Protein AF-X0W3B5-F1 (afdb_monomer)

Solvent-accessible surface area (backbone atoms only — not comparable to full-atom values): 9383 Å² total; per-residue (Å²): 141,82,82,82,83,81,83,79,59,101,77,80,64,71,66,71,61,60,54,54,51,54,51,55,51,50,41,49,52,52,35,50,51,52,51,54,66,71,36,60,96,35,67,50,45,80,31,45,78,61,43,67,74,42,58,68,70,51,32,26,48,54,56,16,43,12,40,66,59,9,56,31,34,78,50,51,35,37,50,97,88,35,79,12,58,35,25,60,70,49,70,62,95,54,56,69,19,48,93,72,22,30,30,37,93,39,52,62,56,30,48,53,58,53,46,54,55,47,48,61,36,38,78,67,76,34,73,45,48,77,58,43,44,42,76,80,38,52,98,54,56,85,94,52,56,70,63,62,53,54,50,50,31,53,56,24,38,60,46,30,46,74,48,61,79,106

Sequence (166 aa):
FFGIILFANREGHPVAVLEGLSDINSQKIQQEENIRQMVSGYPIEEMLPYLLEKDPTVAAFLVSIAKKESNWGKRSPKYKSQDCYNYWGYRGPNRVGSGGHSCFATPQEAVNVVAKRIENLVSKDIDTPEKMIIWKCGSSCAAHSKWSVTKWISDVNLYFKKLTAI

Secondary structure (DSSP, 8-state):
------PPPTT---HHHHHHHHHHHHHHHHHHHHHHHHHTTSGGGGGHHHHHTS-HHHHHHHHHHHHHHHTTTTS--EETTEE----S---SSSPB-GGG-B--SSHHHHHHHHHHHHHHHHTTT--STTGGGHHHHTT--TTS-HHHHHHHHHHHHHHHHHHH--

Mean predicted aligned error: 7.32 Å

Organism: NCBI:txid412755

pLDDT: mean 89.58, std 15.6, range [36.84, 98.81]

Foldseek 3Di:
DDDDDDDDDPPPDRPVVVVVVVVVVVLLVVLLVLLCVQCPPAPLNQLSVQLSPDDLLLSLLVSLLLCLQCVRPVRAFDDPNHGQLASNQDADDADAGPPRGHRHPDSNRNSVVSSVVSVVCVVVVCRALLSCLCSVCPPDCPVDDPVVSVVSSVSSRVSSCSSPVD

Nearest PDB structures (foldseek):
  7pod-assembly1_A  TM=6.118E-01  e=5.056E-01  Streptococcus pneumoniae R6
  7pj6-assembly1_AAA  TM=6.116E-01  e=7.923E-01  Streptococcus pneumoniae R6
  5we0-assembly1_A  TM=2.166E-01  e=3.724E+00  Schizosaccharomyces pombe 972h-

Radius of gyration: 19.49 Å; Cα contacts (8 Å, |Δi|>4): 189; chains: 1; bounding box: 56×35×47 Å

Structure (mmCIF, N/CA/C/O backbone):
data_AF-X0W3B5-F1
#
_entry.id   AF-X0W3B5-F1
#
loop_
_atom_site.group_PDB
_atom_site.id
_atom_site.type_symbol
_atom_site.label_atom_id
_atom_site.label_alt_id
_atom_site.label_comp_id
_atom_site.label_asym_id
_atom_site.label_entity_id
_atom_site.label_seq_id
_atom_site.pdbx_PDB_ins_code
_atom_site.Cartn_x
_atom_site.Cartn_y
_atom_site.Cartn_z
_atom_site.occupancy
_atom_site.B_iso_or_equiv
_atom_site.auth_seq_id
_atom_site.auth_comp_id
_atom_site.auth_asym_id
_atom_site.auth_atom_id
_atom_site.pdbx_PDB_model_num
ATOM 1 N N . PHE A 1 1 ? -38.165 -18.416 27.440 1.00 37.97 1 PHE A N 1
ATOM 2 C CA . PHE A 1 1 ? -38.423 -17.092 28.034 1.00 37.97 1 PHE A CA 1
ATOM 3 C C . PHE A 1 1 ? -37.113 -16.321 28.119 1.00 37.97 1 PHE A C 1
ATOM 5 O O . PHE A 1 1 ? -36.446 -16.368 29.137 1.00 37.97 1 PHE A O 1
ATOM 12 N N . PHE A 1 2 ? -36.716 -15.660 27.035 1.00 37.66 2 PHE A N 1
ATOM 13 C CA . PHE A 1 2 ? -35.710 -14.599 27.073 1.00 37.66 2 PHE A CA 1
ATOM 14 C C . PHE A 1 2 ? -36.391 -13.391 26.439 1.00 37.66 2 PHE A C 1
ATOM 16 O O . PHE A 1 2 ? -36.654 -13.385 25.239 1.00 37.66 2 PHE A O 1
ATOM 23 N 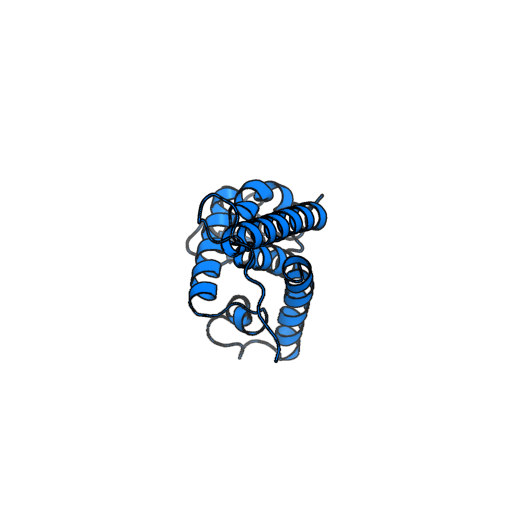N . GLY A 1 3 ? -36.834 -12.463 27.283 1.00 36.84 3 GLY A N 1
ATOM 24 C CA . GLY A 1 3 ? -37.491 -11.238 26.850 1.00 36.84 3 GLY A CA 1
ATOM 25 C C . GLY A 1 3 ? -36.443 -10.238 26.382 1.00 36.84 3 GLY A C 1
ATOM 26 O O . GLY A 1 3 ? -35.522 -9.923 27.129 1.00 36.84 3 GLY A O 1
ATOM 27 N N . ILE A 1 4 ? -36.587 -9.748 25.153 1.00 45.34 4 ILE A N 1
ATOM 28 C CA . ILE A 1 4 ? -35.861 -8.574 24.670 1.00 45.34 4 ILE A CA 1
ATOM 29 C C . ILE A 1 4 ? -36.517 -7.362 25.335 1.00 45.34 4 ILE A C 1
ATOM 31 O O . ILE A 1 4 ? -37.677 -7.057 25.057 1.00 45.34 4 ILE A O 1
ATOM 35 N N . ILE A 1 5 ? -35.802 -6.696 26.241 1.00 44.06 5 ILE A N 1
ATOM 36 C CA . ILE A 1 5 ? -36.250 -5.423 26.810 1.00 44.06 5 ILE A CA 1
ATOM 37 C C . ILE A 1 5 ? -35.842 -4.318 25.832 1.00 44.06 5 ILE A C 1
ATOM 39 O O . ILE A 1 5 ? -34.671 -3.966 25.729 1.00 44.06 5 ILE A O 1
ATOM 43 N N . LEU A 1 6 ? -36.821 -3.793 25.094 1.00 41.03 6 LEU A N 1
ATOM 44 C CA . LEU A 1 6 ? -36.695 -2.577 24.293 1.00 41.03 6 LEU A CA 1
ATOM 45 C C . LEU A 1 6 ? -36.908 -1.367 25.210 1.00 41.03 6 LEU A C 1
ATOM 47 O O . LEU A 1 6 ? -38.027 -1.126 25.661 1.00 41.03 6 LEU A O 1
ATOM 51 N N . PHE A 1 7 ? -35.857 -0.593 25.471 1.00 47.56 7 PHE A N 1
ATOM 52 C CA . PHE A 1 7 ? -36.009 0.747 26.035 1.00 47.56 7 PHE A CA 1
ATOM 53 C C . PHE A 1 7 ? -36.154 1.754 24.891 1.00 47.56 7 PHE A C 1
ATOM 55 O O . PHE A 1 7 ? -35.255 1.912 24.069 1.00 47.56 7 PHE A O 1
ATOM 62 N N . ALA A 1 8 ? -37.301 2.429 24.834 1.00 40.06 8 ALA A N 1
ATOM 63 C CA . ALA A 1 8 ? -37.516 3.579 23.967 1.00 40.06 8 ALA A CA 1
ATOM 64 C C . ALA A 1 8 ? -37.192 4.857 24.750 1.00 40.06 8 ALA A C 1
ATOM 66 O O . ALA A 1 8 ? -37.744 5.080 25.829 1.00 40.06 8 ALA A O 1
ATOM 67 N N . ASN A 1 9 ? -36.314 5.702 24.207 1.00 53.50 9 ASN A N 1
ATOM 68 C CA . ASN A 1 9 ? -36.162 7.069 24.695 1.00 53.50 9 ASN A CA 1
ATOM 69 C C . ASN A 1 9 ? -37.315 7.935 24.153 1.00 53.50 9 ASN A C 1
ATOM 71 O O . ASN A 1 9 ? -37.936 7.592 23.144 1.00 53.50 9 ASN A O 1
ATOM 75 N N . ARG A 1 10 ? -37.605 9.056 24.823 1.00 55.62 10 ARG A N 1
ATOM 76 C CA . ARG A 1 10 ? -38.844 9.855 24.679 1.00 55.62 10 ARG A CA 1
ATOM 77 C C . ARG A 1 10 ? -39.124 10.435 23.274 1.00 55.62 10 ARG A C 1
ATOM 79 O O . ARG A 1 10 ? -40.187 11.011 23.076 1.00 55.62 10 ARG A O 1
ATOM 86 N N . GLU A 1 11 ? -38.230 10.251 22.303 1.00 58.38 11 GLU A N 1
ATOM 87 C CA . GLU A 1 11 ? -38.334 10.816 20.947 1.00 58.38 11 GLU A CA 1
ATOM 88 C C . GLU A 1 11 ? -38.476 9.783 19.814 1.00 58.38 11 GLU A C 1
ATOM 90 O O . GLU A 1 11 ? -38.426 10.143 18.645 1.00 58.38 11 GLU A O 1
ATOM 95 N N . GLY A 1 12 ? -38.693 8.496 20.110 1.00 52.66 12 GLY A N 1
ATOM 96 C CA . GLY A 1 12 ? -39.109 7.529 19.078 1.00 52.66 12 GLY A CA 1
ATOM 97 C C . GLY A 1 12 ? -38.072 7.214 17.985 1.00 52.66 12 GLY A C 1
ATOM 98 O O . GLY A 1 12 ? -38.409 6.552 17.004 1.00 52.66 12 GLY A O 1
ATOM 99 N N . HIS A 1 13 ? -36.814 7.630 18.147 1.00 50.81 13 HIS A N 1
ATOM 100 C CA . HIS A 1 13 ? -35.718 7.241 17.262 1.00 50.81 13 HIS A CA 1
ATOM 101 C C . HIS A 1 13 ? -35.065 5.923 17.723 1.00 50.81 13 HIS A C 1
ATOM 103 O O . HIS A 1 13 ? -34.842 5.735 18.922 1.00 50.81 13 HIS A O 1
ATOM 109 N N . PRO A 1 14 ? -34.745 4.994 16.800 1.00 51.59 14 PRO A N 1
ATOM 110 C CA . PRO A 1 14 ? -34.136 3.714 17.147 1.00 51.59 14 PRO A CA 1
ATOM 111 C C . PRO A 1 14 ? -32.720 3.918 17.709 1.00 51.59 14 PRO A C 1
ATOM 113 O O . PRO A 1 14 ? -31.803 4.308 16.990 1.00 51.59 14 PRO A O 1
ATOM 116 N N . VAL A 1 15 ? -32.542 3.611 18.998 1.00 54.53 15 VAL A N 1
ATOM 117 C CA . VAL A 1 15 ? -31.277 3.732 19.753 1.00 54.53 15 VAL A CA 1
ATOM 118 C C . VAL A 1 15 ? -30.124 2.939 19.105 1.00 54.53 15 VAL A C 1
ATOM 120 O O . VAL A 1 15 ? -28.989 3.404 19.096 1.00 54.53 15 VAL A O 1
ATOM 123 N N . ALA A 1 16 ? -30.423 1.817 18.442 1.00 57.88 16 ALA A N 1
ATOM 124 C CA . ALA A 1 16 ? -29.434 0.945 17.797 1.00 57.88 16 ALA A CA 1
ATOM 125 C C . ALA A 1 16 ? -28.654 1.585 16.625 1.00 57.88 16 ALA A C 1
ATOM 127 O O . ALA A 1 16 ? -27.553 1.145 16.303 1.00 57.88 16 ALA A O 1
ATOM 128 N N . VAL A 1 17 ? -29.201 2.614 15.962 1.00 57.25 17 VAL A N 1
ATOM 129 C CA . VAL A 1 17 ? -28.530 3.265 14.816 1.00 57.25 17 VAL A CA 1
ATOM 130 C C . VAL A 1 17 ? -27.442 4.236 15.282 1.00 57.25 17 VAL A C 1
ATOM 132 O O . VAL A 1 17 ? -26.415 4.375 14.622 1.00 57.25 17 VAL A O 1
ATOM 135 N N . LEU A 1 18 ? -27.647 4.893 16.427 1.00 62.03 18 LEU A N 1
ATOM 136 C CA . LEU A 1 18 ? -26.683 5.843 16.985 1.00 62.03 18 LEU A CA 1
ATOM 137 C C . LEU A 1 18 ? -25.463 5.126 17.582 1.00 62.03 18 LEU A C 1
ATOM 139 O O . LEU A 1 18 ? -24.346 5.592 17.380 1.00 62.03 18 LEU A O 1
ATOM 143 N N . GLU A 1 19 ? -25.669 3.974 18.228 1.00 65.81 19 GLU A N 1
ATOM 144 C CA . GLU A 1 19 ? -24.586 3.132 18.766 1.00 65.81 19 GLU A CA 1
ATOM 145 C C . GLU A 1 19 ? -23.691 2.562 17.645 1.00 65.81 19 GLU A C 1
ATOM 147 O O . GLU A 1 19 ? -22.466 2.657 17.709 1.00 65.81 19 GLU A O 1
ATOM 152 N N . GLY A 1 20 ? -24.278 2.070 16.546 1.00 67.31 20 GLY A N 1
ATOM 153 C CA . GLY A 1 20 ? -23.496 1.546 15.417 1.00 67.31 20 GLY A CA 1
ATOM 154 C C . GLY A 1 20 ? -22.646 2.604 14.698 1.00 67.31 20 GLY A C 1
ATOM 155 O O . GLY A 1 20 ? -21.541 2.313 14.242 1.00 67.31 20 GLY A O 1
ATOM 156 N N . LEU A 1 21 ? -23.121 3.851 14.612 1.00 74.38 21 LEU A N 1
ATOM 157 C CA . LEU A 1 21 ? -22.360 4.946 13.999 1.00 74.38 21 LEU A CA 1
ATOM 158 C C . LEU A 1 21 ? -21.187 5.410 14.874 1.00 74.38 21 LEU A C 1
ATOM 160 O O . LEU A 1 21 ? -20.132 5.750 14.332 1.00 74.38 21 LEU A O 1
ATOM 164 N N . SER A 1 22 ? -21.337 5.409 16.205 1.00 80.81 22 SER A N 1
ATOM 165 C CA . SER A 1 22 ? -20.230 5.743 17.110 1.00 80.81 22 SER A CA 1
ATOM 166 C C . SER A 1 22 ? -19.112 4.706 17.063 1.00 80.81 22 SER A C 1
ATOM 168 O O . SER A 1 22 ? -17.938 5.084 17.079 1.00 80.81 22 SER A O 1
ATOM 170 N N . ASP A 1 23 ? -19.460 3.426 16.931 1.00 82.50 23 ASP A N 1
ATOM 171 C CA . ASP A 1 23 ? -18.484 2.336 16.862 1.00 82.50 23 ASP A CA 1
ATOM 172 C C . ASP A 1 23 ? -17.696 2.377 15.547 1.00 82.50 23 ASP A C 1
ATOM 174 O O . ASP A 1 23 ? -16.464 2.363 15.568 1.00 82.50 23 ASP A O 1
ATOM 178 N N . ILE A 1 24 ? -18.378 2.558 14.408 1.00 83.06 24 ILE A N 1
ATOM 179 C CA . ILE A 1 24 ? -17.732 2.706 13.090 1.00 83.06 24 ILE A CA 1
ATOM 180 C C . ILE A 1 24 ? -16.783 3.910 13.076 1.00 83.06 24 ILE A C 1
ATOM 182 O O . ILE A 1 24 ? -15.655 3.822 12.583 1.00 83.06 24 ILE A O 1
ATOM 186 N N . ASN A 1 25 ? -17.217 5.046 13.628 1.00 87.38 25 ASN A N 1
ATOM 187 C CA . ASN A 1 25 ? -16.385 6.244 13.689 1.00 87.38 25 ASN A CA 1
ATOM 188 C C . ASN A 1 25 ? -15.152 6.032 14.584 1.00 87.38 25 ASN A C 1
ATOM 190 O O . ASN A 1 25 ? -14.052 6.452 14.228 1.00 87.38 25 ASN A O 1
ATOM 194 N N . SER A 1 26 ? -15.312 5.332 15.709 1.00 89.56 26 SER A N 1
ATOM 195 C CA . SER A 1 26 ? -14.209 5.010 16.621 1.00 89.56 26 SER A CA 1
ATOM 196 C C . SER A 1 26 ? -13.193 4.060 15.981 1.00 89.56 26 SER A C 1
ATOM 198 O O . SER A 1 26 ? -11.990 4.314 16.053 1.00 89.56 26 SER A O 1
ATOM 200 N N . GLN A 1 27 ? -13.661 3.020 15.282 1.00 91.38 27 GLN A N 1
ATOM 201 C CA . GLN A 1 27 ? -12.802 2.100 14.528 1.00 91.38 27 GLN A CA 1
ATOM 202 C C . GLN A 1 27 ? -12.017 2.829 13.438 1.00 91.38 27 GLN A C 1
ATOM 204 O O . GLN A 1 27 ? -10.808 2.626 13.302 1.00 91.38 27 GLN A O 1
ATOM 209 N N . LYS A 1 28 ? -12.678 3.725 12.694 1.00 93.06 28 LYS A N 1
ATOM 210 C CA . LYS A 1 28 ? -12.018 4.539 11.671 1.00 93.06 28 LYS A CA 1
ATOM 211 C C . LYS A 1 28 ? -10.934 5.429 12.281 1.00 93.06 28 LYS A C 1
ATOM 213 O O . LYS A 1 28 ? -9.801 5.385 11.817 1.00 93.06 28 LYS A O 1
ATOM 218 N N . ILE A 1 29 ? -11.237 6.177 13.343 1.00 94.38 29 ILE A N 1
ATOM 219 C CA . ILE A 1 29 ? -10.257 7.045 14.022 1.00 94.38 29 ILE A CA 1
ATOM 220 C C . ILE A 1 29 ? -9.045 6.238 14.504 1.00 94.38 29 ILE A C 1
ATOM 222 O O . ILE A 1 29 ? -7.901 6.639 14.284 1.00 94.38 29 ILE A O 1
A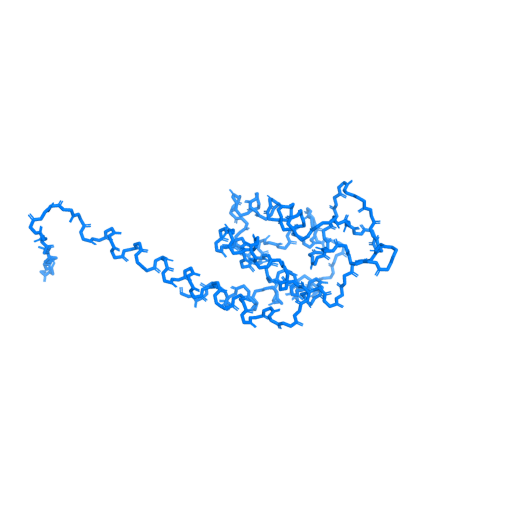TOM 226 N N . GLN A 1 30 ? -9.281 5.076 15.118 1.00 95.75 30 GLN A N 1
ATOM 227 C CA . GLN A 1 30 ? -8.202 4.207 15.581 1.00 95.75 30 GLN A CA 1
ATOM 228 C C . GLN A 1 30 ? -7.363 3.671 14.415 1.00 95.75 30 GLN A C 1
ATOM 230 O O . GLN A 1 30 ? -6.139 3.576 14.526 1.00 95.75 30 GLN A O 1
ATOM 235 N N . GLN A 1 31 ? -7.992 3.349 13.283 1.00 97.00 31 GLN A N 1
ATOM 236 C CA . GLN A 1 31 ? -7.272 2.957 12.080 1.00 97.00 31 GLN A CA 1
ATOM 237 C C . GLN A 1 31 ? -6.388 4.089 11.562 1.00 97.00 31 GLN A C 1
ATOM 239 O O . GLN A 1 31 ? -5.220 3.851 11.254 1.00 97.00 31 GLN A O 1
ATOM 244 N N . GLU A 1 32 ? -6.921 5.307 11.468 1.00 97.50 32 GLU A N 1
ATOM 245 C CA . GLU A 1 32 ? -6.165 6.460 10.989 1.00 97.50 32 GLU A CA 1
ATOM 246 C C . GLU A 1 32 ? -4.930 6.712 11.859 1.00 97.50 32 GLU A C 1
ATOM 248 O O . GLU A 1 32 ? -3.835 6.910 11.330 1.00 97.50 32 GLU A O 1
ATOM 253 N N . GLU A 1 33 ? -5.074 6.626 13.182 1.00 97.12 33 GLU A N 1
ATOM 254 C CA . GLU A 1 33 ? -3.953 6.762 14.112 1.00 97.12 33 GLU A CA 1
ATOM 255 C C . GLU A 1 33 ? -2.928 5.633 13.943 1.00 97.12 33 GLU A C 1
ATOM 257 O O . GLU A 1 33 ? -1.725 5.886 13.842 1.00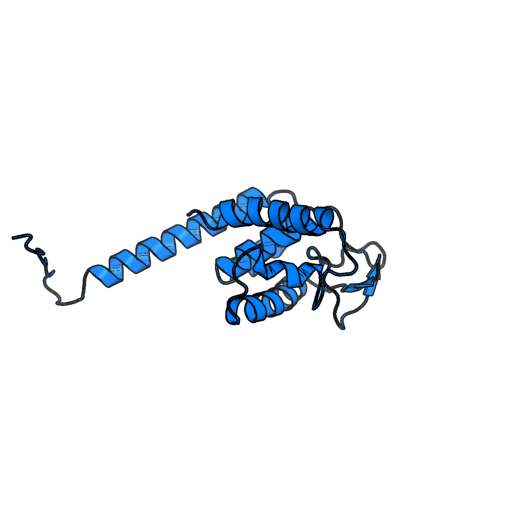 97.12 33 GLU A O 1
ATOM 262 N N . ASN A 1 34 ? -3.388 4.387 13.798 1.00 97.56 34 ASN A N 1
ATOM 263 C CA . ASN A 1 34 ? -2.505 3.254 13.527 1.00 97.56 34 ASN A CA 1
ATOM 264 C C . ASN A 1 34 ? -1.725 3.448 12.218 1.00 97.56 34 ASN A C 1
ATOM 266 O O . ASN A 1 34 ? -0.539 3.122 12.157 1.00 97.56 34 ASN A O 1
ATOM 270 N N . ILE A 1 35 ? -2.363 3.988 11.174 1.00 98.50 35 ILE A N 1
ATOM 271 C CA . ILE A 1 35 ? -1.700 4.314 9.908 1.00 98.50 35 ILE A CA 1
ATOM 272 C C . ILE A 1 35 ? -0.635 5.389 10.137 1.00 98.50 35 ILE A C 1
ATOM 274 O O . ILE A 1 35 ? 0.510 5.174 9.737 1.00 98.50 35 ILE A O 1
ATOM 278 N N . ARG A 1 36 ? -0.977 6.502 10.805 1.00 98.56 36 ARG A N 1
ATOM 279 C CA . ARG A 1 36 ? -0.046 7.606 11.110 1.00 98.56 36 ARG A CA 1
ATOM 280 C C . ARG A 1 36 ? 1.202 7.102 11.827 1.00 98.56 36 ARG A C 1
ATOM 282 O O . ARG A 1 36 ? 2.315 7.347 11.367 1.00 98.56 36 ARG A O 1
ATOM 289 N N . GLN A 1 37 ? 1.021 6.328 12.894 1.00 98.06 37 GLN A N 1
ATOM 290 C CA . GLN A 1 37 ? 2.126 5.752 13.660 1.00 98.06 37 GLN A CA 1
ATOM 291 C C . GLN A 1 37 ? 2.958 4.773 12.826 1.00 98.06 37 GLN A C 1
ATOM 293 O O . GLN A 1 37 ? 4.187 4.784 12.882 1.00 98.06 37 GLN A O 1
ATOM 298 N N . MET A 1 38 ? 2.299 3.925 12.032 1.00 97.62 38 MET A N 1
ATOM 299 C CA . MET A 1 38 ? 2.963 2.883 11.253 1.00 97.62 38 MET A CA 1
ATOM 300 C C . MET A 1 38 ? 3.883 3.448 10.168 1.00 97.62 38 MET A C 1
ATOM 302 O O . MET A 1 38 ? 4.928 2.853 9.892 1.00 97.62 38 MET A O 1
ATOM 306 N N . VAL A 1 39 ? 3.496 4.566 9.551 1.00 98.38 39 VAL A N 1
ATOM 307 C CA . VAL A 1 39 ? 4.239 5.164 8.436 1.00 98.38 39 VAL A CA 1
ATOM 308 C C . VAL A 1 39 ? 5.137 6.334 8.829 1.00 98.38 39 VAL A C 1
ATOM 310 O O . VAL A 1 39 ? 5.857 6.839 7.971 1.00 98.38 39 VAL A O 1
ATOM 313 N N . SER A 1 40 ? 5.135 6.743 10.098 1.00 98.38 40 SER A N 1
ATOM 314 C CA . SER A 1 40 ? 5.939 7.871 10.572 1.00 98.38 40 SER A CA 1
ATOM 315 C C . SER A 1 40 ? 7.436 7.681 10.287 1.00 98.38 40 SER A C 1
ATOM 317 O O . SER A 1 40 ? 8.015 6.617 10.536 1.00 98.38 40 SER A O 1
ATOM 319 N N . GLY A 1 41 ? 8.067 8.714 9.727 1.00 98.06 41 GLY A N 1
ATOM 320 C CA . GLY A 1 41 ? 9.469 8.721 9.316 1.00 98.06 41 GLY A CA 1
ATOM 321 C C . GLY A 1 41 ? 9.749 8.003 7.990 1.00 98.06 41 GLY A C 1
ATOM 322 O O . GLY A 1 41 ? 10.914 7.733 7.674 1.00 98.06 41 GLY A O 1
ATOM 323 N N . TYR A 1 42 ? 8.717 7.661 7.213 1.00 98.50 42 TYR A N 1
ATOM 324 C CA . TYR A 1 42 ? 8.848 7.081 5.873 1.00 98.50 42 TYR A CA 1
ATOM 325 C C . TYR A 1 42 ? 8.309 8.039 4.801 1.00 98.50 42 TYR A C 1
ATOM 327 O O . TYR A 1 42 ? 7.382 8.790 5.078 1.00 98.50 42 TYR A O 1
ATOM 335 N N . PRO A 1 43 ? 8.803 7.975 3.548 1.00 98.44 43 PRO A N 1
ATOM 336 C CA . PRO A 1 43 ? 8.317 8.845 2.470 1.00 98.44 43 PRO A CA 1
ATOM 337 C C . PRO A 1 43 ? 6.798 8.813 2.230 1.00 98.44 43 PRO A C 1
ATOM 339 O O . PRO A 1 43 ? 6.207 9.821 1.859 1.00 98.44 43 PRO A O 1
ATOM 342 N N . ILE A 1 44 ? 6.129 7.681 2.486 1.00 98.62 44 ILE A N 1
ATOM 343 C CA . ILE A 1 44 ? 4.661 7.594 2.378 1.00 98.62 44 ILE A CA 1
ATOM 344 C C . ILE A 1 44 ? 3.907 8.484 3.382 1.00 98.62 44 ILE A C 1
ATOM 346 O O . ILE A 1 44 ? 2.717 8.716 3.196 1.00 98.62 44 ILE A O 1
ATOM 350 N N . GLU A 1 45 ? 4.558 9.000 4.425 1.00 98.69 45 GLU A N 1
ATOM 351 C CA . GLU A 1 45 ? 3.940 9.915 5.392 1.00 98.69 45 GLU A CA 1
ATOM 352 C C . GLU A 1 45 ? 3.375 11.175 4.713 1.00 98.69 45 GLU A C 1
ATOM 354 O O . GLU A 1 45 ? 2.281 11.625 5.051 1.00 98.69 45 GLU A O 1
ATOM 359 N N . GLU A 1 46 ? 4.033 11.673 3.662 1.00 98.12 46 GLU A N 1
ATOM 360 C CA . GLU A 1 46 ? 3.563 12.814 2.858 1.00 98.12 46 GLU A CA 1
ATOM 361 C C . GLU A 1 46 ? 2.229 12.542 2.134 1.00 98.12 46 GLU A C 1
ATOM 363 O O . GLU A 1 46 ? 1.548 13.464 1.681 1.00 98.12 46 GLU A O 1
ATOM 368 N N . MET A 1 47 ? 1.833 11.271 2.018 1.00 98.56 47 MET A N 1
ATOM 369 C CA . MET A 1 47 ? 0.589 10.841 1.378 1.00 98.56 47 MET A CA 1
ATOM 370 C C . MET A 1 47 ? -0.581 10.707 2.356 1.00 98.56 47 MET A C 1
ATOM 372 O O . MET A 1 47 ? -1.702 10.469 1.903 1.00 98.56 47 MET A O 1
ATOM 376 N N . LEU A 1 48 ? -0.353 10.859 3.668 1.00 98.56 48 LEU A N 1
ATOM 377 C CA . LEU A 1 48 ? -1.369 10.652 4.704 1.00 98.56 48 LEU A CA 1
ATOM 378 C C . LEU A 1 48 ? -2.698 11.374 4.431 1.00 98.56 48 LEU A C 1
ATOM 380 O O . LEU A 1 48 ? -3.720 10.697 4.509 1.00 98.56 48 LEU A O 1
ATOM 384 N N . PRO A 1 49 ? -2.740 12.670 4.051 1.00 98.44 49 PRO A N 1
ATOM 385 C CA . PRO A 1 49 ? -4.014 13.348 3.799 1.00 98.44 49 PRO A CA 1
ATOM 386 C C . PRO A 1 49 ? -4.894 12.606 2.787 1.00 98.44 49 PRO A C 1
ATOM 388 O O . PRO A 1 49 ? -6.089 12.463 2.995 1.00 98.44 49 PRO A O 1
ATOM 391 N N . TYR A 1 50 ? -4.288 12.040 1.743 1.00 98.62 50 TYR A N 1
ATOM 392 C CA . TYR A 1 50 ? -5.008 11.348 0.675 1.00 98.62 50 TYR A CA 1
ATOM 393 C C . TYR A 1 50 ? -5.296 9.881 0.998 1.00 98.62 50 TYR A C 1
ATOM 395 O O . TYR A 1 50 ? -6.244 9.312 0.460 1.00 98.62 50 TYR A O 1
ATOM 403 N N . LEU A 1 51 ? -4.466 9.243 1.832 1.00 98.31 51 LEU A N 1
ATOM 404 C CA . LEU A 1 51 ? -4.674 7.863 2.278 1.00 98.31 51 LEU A CA 1
ATOM 405 C C . LEU A 1 51 ? -5.864 7.763 3.236 1.00 98.31 51 LEU A C 1
ATOM 407 O O . LEU A 1 51 ? -6.668 6.846 3.102 1.00 98.31 51 LEU A O 1
ATOM 411 N N . LEU A 1 52 ? -5.975 8.707 4.174 1.00 97.88 52 LEU A N 1
ATOM 412 C CA . LEU A 1 52 ? -6.991 8.691 5.234 1.00 97.88 52 LEU A CA 1
ATOM 413 C C . LEU A 1 52 ? -8.384 9.121 4.739 1.00 97.88 52 LEU A C 1
ATOM 415 O O . LEU A 1 52 ? -9.395 8.820 5.364 1.00 97.88 52 LEU A O 1
ATOM 419 N N . GLU A 1 53 ? -8.458 9.762 3.571 1.00 97.38 53 GLU A N 1
ATOM 420 C CA . GLU A 1 53 ? -9.723 10.019 2.871 1.00 97.38 53 GLU A CA 1
ATOM 421 C C . GLU A 1 53 ? -10.373 8.745 2.308 1.00 97.38 53 GLU A C 1
ATOM 423 O O . GLU A 1 53 ? -11.557 8.763 1.966 1.00 97.38 53 GLU A O 1
ATOM 428 N N . LYS A 1 54 ? -9.611 7.655 2.145 1.00 97.81 54 LYS A N 1
ATOM 429 C CA . LYS A 1 54 ? -10.111 6.435 1.501 1.00 97.81 54 LYS A CA 1
ATOM 430 C C . LYS A 1 54 ? -10.937 5.588 2.461 1.00 97.81 54 LYS A C 1
ATOM 432 O O . LYS A 1 54 ? -10.853 5.717 3.680 1.00 97.81 54 LYS A O 1
ATOM 437 N N . ASP A 1 55 ? -11.727 4.691 1.876 1.00 96.62 55 ASP A N 1
ATOM 438 C CA . ASP A 1 55 ? -12.387 3.622 2.620 1.00 96.62 55 ASP A CA 1
ATOM 439 C C . ASP A 1 55 ? -11.363 2.858 3.492 1.00 96.62 55 ASP A C 1
ATOM 441 O O . ASP A 1 55 ? -10.259 2.580 3.006 1.00 96.62 55 ASP A O 1
ATOM 445 N N . PRO A 1 56 ? -11.702 2.492 4.744 1.00 96.56 56 PRO A N 1
ATOM 446 C CA . PRO A 1 56 ? -10.793 1.798 5.654 1.00 96.56 56 PRO A CA 1
ATOM 447 C C . PRO A 1 56 ? -10.100 0.562 5.069 1.00 96.56 56 PRO A C 1
ATOM 449 O O . PRO A 1 56 ? -8.910 0.334 5.307 1.00 96.56 56 PRO A O 1
ATOM 452 N N . THR A 1 57 ? -10.809 -0.235 4.269 1.00 97.38 57 THR A N 1
ATOM 453 C CA . THR A 1 57 ? -10.253 -1.439 3.636 1.00 97.38 57 THR A CA 1
ATOM 454 C C . THR A 1 57 ? -9.253 -1.061 2.548 1.00 97.38 57 THR A C 1
ATOM 456 O O . THR A 1 57 ? -8.161 -1.632 2.453 1.00 97.38 57 THR A O 1
ATOM 459 N N . VAL A 1 58 ? -9.592 -0.054 1.740 1.00 98.56 58 VAL A N 1
ATOM 460 C CA . VAL A 1 58 ? -8.719 0.473 0.681 1.00 98.56 58 VAL A CA 1
ATOM 461 C C . VAL A 1 58 ? -7.454 1.089 1.283 1.00 98.56 58 VAL A C 1
ATOM 463 O O . VAL A 1 58 ? -6.352 0.782 0.823 1.00 98.56 58 VAL A O 1
ATOM 466 N N . ALA A 1 59 ? -7.585 1.897 2.338 1.00 98.50 59 ALA A N 1
ATOM 467 C CA . ALA A 1 59 ? -6.464 2.484 3.068 1.00 98.50 59 ALA A CA 1
ATOM 468 C C . ALA A 1 59 ? -5.541 1.400 3.649 1.00 98.50 59 ALA A C 1
ATOM 470 O O . ALA A 1 59 ? -4.318 1.460 3.473 1.00 98.50 59 ALA A O 1
ATOM 471 N N . ALA A 1 60 ? -6.113 0.351 4.250 1.00 98.50 60 ALA A N 1
ATOM 472 C CA . ALA A 1 60 ? -5.351 -0.782 4.765 1.00 98.50 60 ALA A CA 1
ATOM 473 C C . ALA A 1 60 ? -4.545 -1.488 3.661 1.00 98.50 60 ALA A C 1
ATOM 475 O O . ALA A 1 60 ? -3.360 -1.787 3.857 1.00 98.50 60 ALA A O 1
ATOM 476 N N . PHE A 1 61 ? -5.130 -1.714 2.479 1.00 98.81 61 PHE A N 1
ATOM 477 C CA . PHE A 1 61 ? -4.398 -2.276 1.341 1.00 98.81 61 PHE A CA 1
ATOM 478 C C . PHE A 1 61 ? -3.314 -1.340 0.813 1.00 98.81 61 PHE A C 1
ATOM 480 O O . PHE A 1 61 ? -2.197 -1.801 0.565 1.00 98.81 61 PHE A O 1
ATOM 487 N N . LEU A 1 62 ? -3.598 -0.042 0.680 1.00 98.81 62 LEU A N 1
ATOM 488 C CA . LEU A 1 62 ? -2.616 0.949 0.240 1.00 98.81 62 LEU A CA 1
ATOM 489 C C . LEU A 1 62 ? -1.374 0.916 1.138 1.00 98.81 62 LEU A C 1
ATOM 491 O O . LEU A 1 62 ? -0.258 0.774 0.636 1.00 98.81 62 LEU A O 1
ATOM 495 N N . VAL A 1 63 ? -1.545 0.961 2.458 1.00 98.81 63 VAL A N 1
ATOM 496 C CA . VAL A 1 63 ? -0.421 0.958 3.408 1.00 98.81 63 VAL A CA 1
ATOM 497 C C . VAL A 1 63 ? 0.313 -0.389 3.415 1.00 98.81 63 VAL A C 1
ATOM 499 O O . VAL A 1 63 ? 1.549 -0.429 3.420 1.00 98.81 63 VAL A O 1
ATOM 502 N N . SER A 1 64 ? -0.423 -1.501 3.364 1.00 98.69 64 SER A N 1
ATOM 503 C CA . SER A 1 64 ? 0.148 -2.854 3.448 1.00 98.69 64 SER A CA 1
ATOM 504 C C . SER A 1 64 ? 0.926 -3.247 2.192 1.00 98.69 64 SER A C 1
ATOM 506 O O . SER A 1 64 ? 2.030 -3.790 2.279 1.00 98.69 64 SER A O 1
ATOM 508 N N . ILE A 1 65 ? 0.398 -2.928 1.009 1.00 98.75 65 ILE A N 1
ATOM 509 C CA . ILE A 1 65 ? 1.087 -3.166 -0.264 1.00 98.75 65 ILE A CA 1
ATOM 510 C C . ILE A 1 65 ? 2.305 -2.244 -0.374 1.00 98.75 65 ILE A C 1
ATOM 512 O O . ILE A 1 65 ? 3.379 -2.706 -0.757 1.00 98.75 65 ILE A O 1
ATOM 516 N N . ALA A 1 66 ? 2.200 -0.974 0.034 1.00 98.69 66 ALA A N 1
ATOM 517 C CA . ALA A 1 66 ? 3.350 -0.071 0.014 1.00 98.69 66 ALA A CA 1
ATOM 518 C C . ALA A 1 66 ? 4.501 -0.560 0.904 1.00 98.69 66 ALA A C 1
ATOM 520 O O . ALA A 1 66 ? 5.676 -0.476 0.529 1.00 98.69 66 ALA A O 1
ATOM 521 N N . LYS A 1 67 ? 4.187 -1.145 2.067 1.00 98.50 67 LYS A N 1
ATOM 522 C CA . LYS A 1 67 ? 5.199 -1.800 2.902 1.00 98.50 67 LYS A CA 1
ATOM 523 C C . LYS A 1 67 ? 5.916 -2.900 2.136 1.00 98.50 67 LYS A C 1
ATOM 525 O O . LYS A 1 67 ? 7.145 -2.985 2.170 1.00 98.50 67 LYS A O 1
ATOM 530 N N . LYS A 1 68 ? 5.145 -3.736 1.445 1.00 98.06 68 LYS A N 1
ATOM 531 C CA . LYS A 1 68 ? 5.666 -4.891 0.730 1.00 98.06 68 LYS A CA 1
ATOM 532 C C . LYS A 1 68 ? 6.544 -4.509 -0.463 1.00 98.06 68 LYS A C 1
ATOM 534 O O . LYS A 1 68 ? 7.597 -5.121 -0.651 1.00 98.06 68 LYS A O 1
ATOM 539 N N . GLU A 1 69 ? 6.110 -3.535 -1.250 1.00 97.50 69 GLU A N 1
ATOM 540 C CA . GLU A 1 69 ? 6.710 -3.214 -2.548 1.00 97.50 69 GLU A CA 1
ATOM 541 C C . GLU A 1 69 ? 7.898 -2.255 -2.434 1.00 97.50 69 GLU A C 1
ATOM 543 O O . GLU A 1 69 ? 8.895 -2.411 -3.135 1.00 97.50 69 GLU A O 1
ATOM 548 N N . SER A 1 70 ? 7.839 -1.297 -1.508 1.00 97.81 70 SER A N 1
ATOM 549 C CA . SER A 1 70 ? 8.839 -0.223 -1.415 1.00 97.81 70 SER A CA 1
ATOM 550 C C . SER A 1 70 ? 9.390 -0.006 -0.011 1.00 97.81 70 SER A C 1
ATOM 552 O O . SER A 1 70 ? 10.248 0.857 0.183 1.00 97.81 70 SER A O 1
ATOM 554 N N . ASN A 1 71 ? 8.924 -0.775 0.981 1.00 98.25 71 ASN A N 1
ATOM 555 C CA . ASN A 1 71 ? 9.146 -0.469 2.392 1.00 98.25 71 ASN A CA 1
ATOM 556 C C . ASN A 1 71 ? 8.705 0.972 2.710 1.00 98.25 71 ASN A C 1
ATOM 558 O O . ASN A 1 71 ? 9.497 1.762 3.226 1.00 98.25 71 ASN A O 1
ATOM 562 N N . TRP A 1 72 ? 7.458 1.294 2.335 1.00 98.56 72 TRP A N 1
ATOM 563 C CA . TRP A 1 72 ? 6.839 2.618 2.496 1.00 98.56 72 TRP A CA 1
ATOM 564 C C . TRP A 1 72 ? 7.617 3.753 1.814 1.00 98.56 72 TRP A C 1
ATOM 566 O O . TRP A 1 72 ? 7.746 4.849 2.347 1.00 98.56 72 TRP A O 1
ATOM 576 N N . GLY A 1 73 ? 8.173 3.479 0.636 1.00 97.75 73 GLY A N 1
ATOM 577 C CA . GLY A 1 73 ? 8.905 4.461 -0.161 1.00 97.75 73 GLY A CA 1
ATOM 578 C C . GLY A 1 73 ? 10.408 4.537 0.102 1.00 97.75 73 GLY A C 1
ATOM 579 O O . GLY A 1 73 ? 11.108 5.210 -0.645 1.00 97.75 73 GLY A O 1
ATOM 580 N N . LYS A 1 74 ? 10.968 3.775 1.060 1.00 97.06 74 LYS A N 1
ATOM 581 C CA . LYS A 1 74 ? 12.440 3.660 1.213 1.00 97.06 74 LYS A CA 1
ATOM 582 C C . LYS A 1 74 ? 13.133 3.160 -0.061 1.00 97.06 74 LYS A C 1
ATOM 584 O O . LYS A 1 74 ? 14.321 3.403 -0.257 1.00 97.06 74 LYS A O 1
ATOM 589 N N . ARG A 1 75 ? 12.406 2.426 -0.905 1.00 94.31 75 ARG A N 1
ATOM 590 C CA . ARG A 1 75 ? 12.831 1.983 -2.235 1.00 94.31 75 ARG A CA 1
ATOM 591 C C . ARG A 1 75 ? 11.766 2.384 -3.248 1.00 94.31 75 ARG A C 1
ATOM 593 O O . ARG A 1 75 ? 10.783 1.668 -3.407 1.00 94.31 75 ARG A O 1
ATOM 600 N N . SER A 1 76 ? 11.960 3.504 -3.928 1.00 92.69 76 SER A N 1
ATOM 601 C CA . SER A 1 76 ? 11.034 3.992 -4.949 1.00 92.69 76 SER A CA 1
ATOM 602 C C . SER A 1 76 ? 11.735 4.173 -6.298 1.00 92.69 76 SER A C 1
ATOM 604 O O . SER A 1 76 ? 12.962 4.344 -6.352 1.00 92.69 76 SER A O 1
ATOM 606 N N . PRO A 1 77 ? 10.989 4.096 -7.416 1.00 90.81 77 PRO A N 1
ATOM 607 C CA . PRO A 1 77 ? 11.521 4.508 -8.699 1.00 90.81 77 PRO A CA 1
ATOM 608 C C . PRO A 1 77 ? 11.879 5.993 -8.652 1.00 90.81 77 PRO A C 1
ATOM 610 O O . PRO A 1 77 ? 11.235 6.782 -7.964 1.00 90.81 77 PRO A O 1
ATOM 613 N N . LYS A 1 78 ? 12.907 6.371 -9.408 1.00 91.62 78 LYS A N 1
ATOM 614 C CA . LYS A 1 78 ? 13.328 7.764 -9.536 1.00 91.62 78 LYS A CA 1
ATOM 615 C C . LYS A 1 78 ? 13.258 8.215 -10.982 1.00 91.62 78 LYS A C 1
ATOM 617 O O . LYS A 1 78 ? 13.462 7.421 -11.904 1.00 91.62 78 LYS A O 1
ATOM 622 N N . TYR A 1 79 ? 13.027 9.505 -11.174 1.00 88.75 79 TYR A N 1
ATOM 623 C CA . TYR A 1 79 ? 13.139 10.169 -12.465 1.00 88.75 79 TYR A CA 1
ATOM 624 C C . TYR A 1 79 ? 13.956 11.443 -12.291 1.00 88.75 79 TYR A C 1
ATOM 626 O O . TYR A 1 79 ? 13.591 12.311 -11.505 1.00 88.75 79 TYR A O 1
ATOM 634 N N . LYS A 1 80 ? 15.096 11.540 -12.988 1.00 89.62 80 LYS A N 1
ATOM 635 C CA . LYS A 1 80 ? 16.064 12.642 -12.810 1.00 89.62 80 LYS A CA 1
ATOM 636 C C . LYS A 1 80 ? 16.414 12.881 -11.327 1.00 89.62 80 LYS A C 1
ATOM 638 O O . LYS A 1 80 ? 16.399 14.010 -10.852 1.00 89.62 80 LYS A O 1
ATOM 643 N N . SER A 1 81 ? 16.676 11.793 -10.596 1.00 88.88 81 SER A N 1
ATOM 644 C CA . SER A 1 81 ? 16.967 11.768 -9.149 1.00 88.88 81 SER A CA 1
ATOM 645 C C . SER A 1 81 ? 15.826 12.185 -8.211 1.00 88.88 81 SER A C 1
ATOM 647 O O . SER A 1 81 ? 16.004 12.099 -6.998 1.00 88.88 81 SER A O 1
ATOM 649 N N . GLN A 1 82 ? 14.661 12.558 -8.739 1.00 90.88 82 GLN A N 1
ATOM 650 C CA . GLN A 1 82 ? 13.468 12.876 -7.955 1.00 90.88 82 GLN A CA 1
ATOM 651 C C . GLN A 1 82 ? 12.647 11.614 -7.687 1.00 90.88 82 GLN A C 1
ATOM 653 O O . GLN A 1 82 ? 12.650 10.690 -8.508 1.00 90.88 82 GLN A O 1
ATOM 658 N N . ASP A 1 83 ? 11.959 11.578 -6.545 1.00 92.81 83 ASP A N 1
ATOM 659 C CA . ASP A 1 83 ? 11.001 10.519 -6.232 1.00 92.81 83 ASP A CA 1
ATOM 660 C C . ASP A 1 83 ? 9.813 10.577 -7.204 1.00 92.81 83 ASP A C 1
ATOM 662 O O . ASP A 1 83 ? 9.359 11.639 -7.622 1.00 92.81 83 ASP A O 1
ATOM 666 N N . CYS A 1 84 ? 9.342 9.401 -7.589 1.00 95.31 84 CYS A N 1
ATOM 667 C CA . CYS A 1 84 ? 8.207 9.190 -8.473 1.00 95.31 84 CYS A CA 1
ATOM 668 C C . CYS A 1 84 ? 6.907 8.892 -7.716 1.00 95.31 84 CYS A C 1
ATOM 670 O O . CYS A 1 84 ? 5.906 8.559 -8.357 1.00 95.31 84 CYS A O 1
ATOM 672 N N . TYR A 1 85 ? 6.940 8.911 -6.376 1.00 97.38 85 TYR A N 1
ATOM 673 C CA . TYR A 1 85 ? 5.795 8.671 -5.490 1.00 97.38 85 TYR A CA 1
ATOM 674 C C . TYR A 1 85 ? 5.106 7.314 -5.714 1.00 97.38 85 TYR A C 1
ATOM 676 O O . TYR A 1 85 ? 3.962 7.100 -5.326 1.00 97.38 85 TYR A O 1
ATOM 684 N N . ASN A 1 86 ? 5.784 6.364 -6.362 1.00 97.81 86 ASN A N 1
ATOM 685 C CA . ASN A 1 86 ? 5.228 5.050 -6.657 1.00 97.81 86 ASN A CA 1
ATOM 686 C C . ASN A 1 86 ? 5.752 4.027 -5.658 1.00 97.81 86 ASN A C 1
ATOM 688 O O . ASN A 1 86 ? 6.808 3.420 -5.843 1.00 97.81 86 ASN A O 1
ATOM 692 N N . TYR A 1 87 ? 4.980 3.837 -4.597 1.00 98.38 87 TYR A N 1
ATOM 693 C CA . TYR A 1 87 ? 5.342 2.962 -3.488 1.00 98.38 87 TYR A CA 1
ATOM 694 C C . TYR A 1 87 ? 4.733 1.562 -3.592 1.00 98.38 87 TYR A C 1
ATOM 696 O O . TYR A 1 87 ? 5.038 0.712 -2.760 1.00 98.38 87 TYR A O 1
ATOM 704 N N . TRP A 1 88 ? 3.941 1.300 -4.637 1.00 98.06 88 TRP A N 1
ATOM 705 C CA . TRP A 1 88 ? 3.160 0.070 -4.829 1.00 98.06 88 TRP A CA 1
ATOM 706 C C . TRP A 1 88 ? 3.624 -0.785 -6.013 1.00 98.06 88 TRP A C 1
ATOM 708 O O . TRP A 1 88 ? 2.961 -1.758 -6.374 1.00 98.06 88 TRP A O 1
ATOM 718 N N . GLY A 1 89 ? 4.714 -0.392 -6.678 1.00 95.44 89 GLY A N 1
ATOM 719 C CA . GLY A 1 89 ? 5.190 -1.068 -7.886 1.00 95.44 89 GLY A CA 1
ATOM 720 C C . GLY A 1 89 ? 4.241 -0.919 -9.082 1.00 95.44 89 GLY A C 1
ATOM 721 O O . GLY A 1 89 ? 4.310 -1.713 -10.023 1.00 95.44 89 GLY A O 1
ATOM 722 N N . TYR A 1 90 ? 3.367 0.092 -9.074 1.00 95.69 90 TYR A N 1
ATOM 723 C CA . TYR A 1 90 ? 2.335 0.280 -10.090 1.00 95.69 90 TYR A CA 1
ATOM 724 C C . TYR A 1 90 ? 2.940 0.496 -11.485 1.00 95.69 90 TYR A C 1
ATOM 726 O O . TYR A 1 90 ? 3.955 1.185 -11.645 1.00 95.69 90 TYR A O 1
ATOM 734 N N . ARG A 1 91 ? 2.300 -0.090 -12.499 1.00 92.06 91 ARG A N 1
ATOM 735 C CA . ARG A 1 91 ? 2.624 0.088 -13.917 1.00 92.06 91 ARG A CA 1
ATOM 736 C C . ARG A 1 91 ? 1.352 0.468 -14.663 1.00 92.06 91 ARG A C 1
ATOM 738 O O . ARG A 1 91 ? 0.402 -0.306 -14.696 1.00 92.06 91 ARG A O 1
ATOM 745 N N . GLY A 1 92 ? 1.355 1.661 -15.235 1.00 88.50 92 GLY A N 1
ATOM 746 C CA . GLY A 1 92 ? 0.265 2.250 -16.002 1.00 88.50 92 GLY A CA 1
ATOM 747 C C . GLY A 1 92 ? 0.788 3.299 -16.991 1.00 88.50 92 GLY A C 1
ATOM 748 O O . GLY A 1 92 ? 2.003 3.419 -17.153 1.00 88.50 92 GLY A O 1
ATOM 749 N N . PRO A 1 93 ? -0.107 4.057 -17.647 1.00 84.56 93 PRO A N 1
ATOM 750 C CA . PRO A 1 93 ? 0.218 4.883 -18.817 1.00 84.56 93 PRO A CA 1
ATOM 751 C C . PRO A 1 93 ? 1.026 6.159 -18.515 1.00 84.56 93 PRO A C 1
ATOM 753 O O . PRO A 1 93 ? 1.369 6.897 -19.433 1.00 84.56 93 PRO A O 1
ATOM 756 N N . ASN A 1 94 ? 1.311 6.452 -17.245 1.00 85.12 94 ASN A N 1
ATOM 757 C CA . ASN A 1 94 ? 2.067 7.630 -16.824 1.00 85.12 94 ASN A CA 1
ATOM 758 C C . ASN A 1 94 ? 3.521 7.569 -17.328 1.00 85.12 94 ASN A C 1
ATOM 760 O O . ASN A 1 94 ? 4.012 6.529 -17.774 1.00 85.12 94 ASN A O 1
ATOM 764 N N . ARG A 1 95 ? 4.250 8.683 -17.171 1.00 87.25 95 ARG A N 1
ATOM 765 C CA . ARG A 1 95 ? 5.709 8.725 -17.361 1.00 87.25 95 ARG A CA 1
ATOM 766 C C . ARG A 1 95 ? 6.375 7.551 -16.641 1.00 87.25 95 ARG A C 1
ATOM 768 O O . ARG A 1 95 ? 5.958 7.177 -15.551 1.00 87.25 95 ARG A O 1
ATOM 775 N N . VAL A 1 96 ? 7.441 7.011 -17.217 1.00 87.12 96 VAL A N 1
ATOM 776 C CA . VAL A 1 96 ? 8.153 5.857 -16.662 1.00 87.12 96 VAL A CA 1
ATOM 777 C C . VAL A 1 96 ? 9.388 6.320 -15.884 1.00 87.12 96 VAL A C 1
ATOM 779 O O . VAL A 1 96 ? 10.203 7.089 -16.393 1.00 87.12 96 VAL A O 1
ATOM 782 N N . GLY A 1 97 ? 9.503 5.881 -14.631 1.00 84.12 97 GLY A N 1
ATOM 783 C CA . GLY A 1 97 ? 10.705 6.016 -13.806 1.00 84.12 97 GLY A CA 1
ATOM 784 C C . GLY A 1 97 ? 11.632 4.805 -13.952 1.00 84.12 97 GLY A C 1
ATOM 7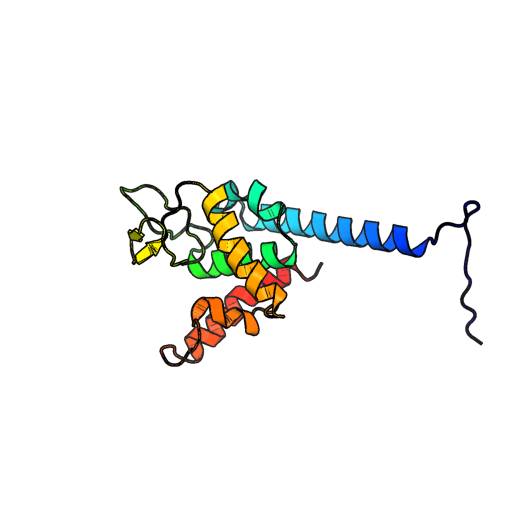85 O O . GLY A 1 97 ? 11.431 3.934 -14.801 1.00 84.12 97 GLY A O 1
ATOM 786 N N . SER A 1 98 ? 12.653 4.709 -13.102 1.00 83.12 98 SER A N 1
ATOM 787 C CA . SER A 1 98 ? 13.540 3.538 -13.089 1.00 83.12 98 SER A CA 1
ATOM 788 C C . SER A 1 98 ? 12.773 2.215 -12.886 1.00 83.12 98 SER A C 1
ATOM 790 O O . SER A 1 98 ? 11.787 2.149 -12.153 1.00 83.12 98 SER A O 1
ATOM 792 N N . GLY A 1 99 ? 13.219 1.136 -13.541 1.00 81.62 99 GLY A N 1
ATOM 793 C CA . GLY A 1 99 ? 12.608 -0.199 -13.403 1.00 81.62 99 GLY A CA 1
ATOM 794 C C . GLY A 1 99 ? 11.258 -0.391 -14.114 1.00 81.62 99 GLY A C 1
ATOM 795 O O . GLY A 1 99 ? 10.563 -1.381 -13.866 1.00 81.62 99 GLY A O 1
ATOM 796 N N . GLY A 1 100 ? 10.865 0.539 -14.992 1.00 87.50 100 GLY A N 1
ATOM 797 C CA . GLY A 1 100 ? 9.632 0.419 -15.777 1.00 87.50 100 GLY A CA 1
ATOM 798 C C . GLY A 1 100 ? 8.359 0.696 -14.973 1.00 87.50 100 GLY A C 1
ATOM 799 O O . GLY A 1 100 ? 7.279 0.265 -15.371 1.00 87.50 100 GLY A O 1
ATOM 800 N N . HIS A 1 101 ? 8.483 1.345 -13.816 1.00 90.69 101 HIS A N 1
ATOM 801 C CA . HIS A 1 101 ? 7.357 1.722 -12.968 1.00 90.69 101 HIS A CA 1
ATOM 802 C C . HIS A 1 101 ? 6.827 3.101 -13.345 1.00 90.69 101 HIS A C 1
ATOM 804 O O . HIS A 1 101 ? 7.588 3.970 -13.776 1.00 90.69 101 HIS A O 1
ATOM 810 N N . SER A 1 102 ? 5.527 3.317 -13.150 1.00 92.88 102 SER A N 1
ATOM 811 C CA . SER A 1 102 ? 4.936 4.643 -13.331 1.00 92.88 102 SER A CA 1
ATOM 812 C C . SER A 1 102 ? 5.584 5.659 -12.395 1.00 92.88 102 SER A C 1
ATOM 814 O O . SER A 1 102 ? 5.953 5.335 -11.266 1.00 92.88 102 SER A O 1
ATOM 816 N N . CYS A 1 103 ? 5.706 6.885 -12.879 1.00 95.06 103 CYS A N 1
ATOM 817 C CA . CYS A 1 103 ? 6.263 8.017 -12.175 1.00 95.06 103 CYS A CA 1
ATOM 818 C C . CYS A 1 103 ? 5.215 9.114 -12.075 1.00 95.06 103 CYS A C 1
ATOM 820 O O . CYS A 1 103 ? 4.958 9.817 -13.055 1.00 95.06 103 CYS A O 1
ATOM 822 N N . PHE A 1 104 ? 4.607 9.219 -10.899 1.00 96.31 104 PHE A N 1
ATOM 823 C CA . PHE A 1 104 ? 3.592 10.216 -10.597 1.00 96.31 104 PHE A CA 1
ATOM 824 C C . PHE A 1 104 ? 4.256 11.566 -10.330 1.00 96.31 104 PHE A C 1
ATOM 826 O O . PHE A 1 104 ? 5.400 11.630 -9.873 1.00 96.31 104 PHE A O 1
ATOM 833 N N . ALA A 1 105 ? 3.557 12.650 -10.649 1.00 92.69 105 ALA A N 1
ATOM 834 C CA . ALA A 1 105 ? 4.047 14.001 -10.413 1.00 92.69 105 ALA A CA 1
ATOM 835 C C . ALA A 1 105 ? 3.836 14.439 -8.960 1.00 92.69 105 ALA A C 1
ATOM 837 O O . ALA A 1 105 ? 4.608 15.253 -8.457 1.00 92.69 105 ALA A O 1
ATOM 838 N N . THR A 1 106 ? 2.803 13.912 -8.292 1.00 96.50 106 THR A N 1
ATOM 839 C CA . THR A 1 106 ? 2.431 14.317 -6.929 1.00 96.50 106 THR A CA 1
ATOM 840 C C . THR A 1 106 ? 2.019 13.129 -6.049 1.00 96.50 106 THR A C 1
ATOM 842 O O . THR A 1 106 ? 1.537 12.117 -6.573 1.00 96.50 106 THR A O 1
ATOM 845 N N . PRO A 1 107 ? 2.125 13.265 -4.712 1.00 97.94 107 PRO A N 1
ATOM 846 C CA . PRO A 1 107 ? 1.578 12.300 -3.756 1.00 97.94 107 PRO A CA 1
ATOM 847 C C . PRO A 1 107 ? 0.080 12.023 -3.965 1.00 97.94 107 PRO A C 1
ATOM 849 O O . PRO A 1 107 ? -0.349 10.870 -3.945 1.00 97.94 107 PRO A O 1
ATOM 852 N N . GLN A 1 108 ? -0.711 13.069 -4.231 1.00 98.12 108 GLN A N 1
ATOM 853 C CA . GLN A 1 108 ? -2.156 12.962 -4.457 1.00 98.12 108 GLN A CA 1
ATOM 854 C C . GLN A 1 108 ? -2.487 12.137 -5.702 1.00 98.12 108 GLN A C 1
ATOM 856 O O . GLN A 1 108 ? -3.347 11.258 -5.656 1.00 98.12 108 GLN A O 1
ATOM 861 N N . GLU A 1 109 ? -1.803 12.408 -6.820 1.00 97.25 109 GLU A N 1
ATOM 862 C CA . GLU A 1 109 ? -1.975 11.651 -8.063 1.00 97.25 109 GLU A CA 1
ATOM 863 C C . GLU A 1 109 ? -1.669 10.169 -7.830 1.00 97.25 109 GLU A C 1
ATOM 865 O O . GLU A 1 109 ? -2.461 9.308 -8.216 1.00 97.25 109 GLU A O 1
ATOM 870 N N . ALA A 1 110 ? -0.551 9.880 -7.157 1.00 97.81 110 ALA A N 1
ATOM 871 C CA . ALA A 1 110 ? -0.131 8.518 -6.865 1.00 97.81 110 ALA A CA 1
ATOM 872 C C . ALA A 1 110 ? -1.188 7.754 -6.058 1.00 97.81 110 ALA A C 1
ATOM 874 O O . ALA A 1 110 ? -1.622 6.677 -6.476 1.00 97.81 110 ALA A O 1
ATOM 875 N N . VAL A 1 111 ? -1.651 8.334 -4.943 1.00 98.56 111 VAL A N 1
ATOM 876 C CA . VAL A 1 111 ? -2.683 7.717 -4.102 1.00 98.56 111 VAL A CA 1
ATOM 877 C C . VAL A 1 111 ? -3.975 7.531 -4.885 1.00 98.56 111 VAL A C 1
ATOM 879 O O . VAL A 1 111 ? -4.514 6.431 -4.882 1.00 98.56 111 VAL A O 1
ATOM 882 N N . ASN A 1 112 ? -4.458 8.545 -5.604 1.00 98.19 112 ASN A N 1
ATOM 883 C CA . ASN A 1 112 ? -5.731 8.457 -6.322 1.00 98.19 112 ASN A CA 1
ATOM 884 C C . ASN A 1 112 ? -5.716 7.399 -7.433 1.00 98.19 112 ASN A C 1
ATOM 886 O O . ASN A 1 112 ? -6.683 6.653 -7.584 1.00 98.19 112 ASN A O 1
ATOM 890 N N . VAL A 1 113 ? -4.627 7.296 -8.200 1.00 97.94 113 VAL A N 1
ATOM 891 C CA .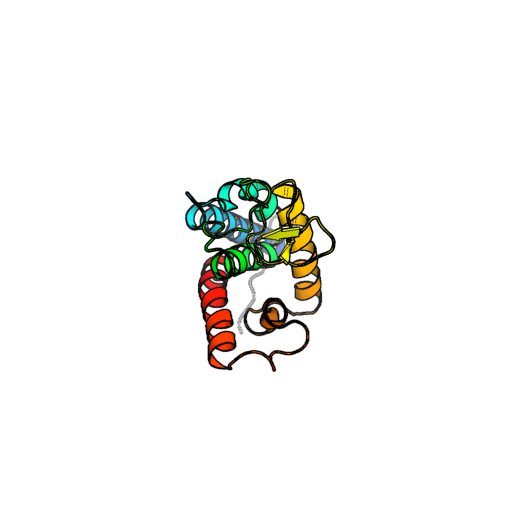 VAL A 1 113 ? -4.514 6.300 -9.278 1.00 97.94 113 VAL A CA 1
ATOM 892 C C . VAL A 1 113 ? -4.459 4.880 -8.716 1.00 97.94 113 VAL A C 1
ATOM 894 O O . VAL A 1 113 ? -5.150 3.988 -9.214 1.00 97.94 113 VAL A O 1
ATOM 897 N N . VAL A 1 114 ? -3.652 4.658 -7.677 1.00 98.31 114 VAL A N 1
ATOM 898 C CA . VAL A 1 114 ? -3.502 3.334 -7.060 1.00 98.31 114 VAL A CA 1
ATOM 899 C C . VAL A 1 114 ? -4.772 2.940 -6.304 1.00 98.31 114 VAL A C 1
ATOM 901 O O . VAL A 1 114 ? -5.251 1.818 -6.487 1.00 98.31 114 VAL A O 1
ATOM 904 N N . ALA A 1 115 ? -5.351 3.860 -5.528 1.00 98.44 115 ALA A N 1
ATOM 905 C CA . ALA A 1 115 ? -6.602 3.657 -4.801 1.00 98.44 115 ALA A CA 1
ATOM 906 C C . ALA A 1 115 ? -7.721 3.254 -5.757 1.00 98.44 115 ALA A C 1
ATOM 908 O O . ALA A 1 115 ? -8.334 2.219 -5.539 1.00 98.44 115 ALA A O 1
ATOM 909 N N . LYS A 1 116 ? -7.888 3.951 -6.888 1.00 98.38 116 LYS A N 1
ATOM 910 C CA . LYS A 1 116 ? -8.909 3.615 -7.892 1.00 98.38 116 LYS A CA 1
ATOM 911 C C . LYS A 1 116 ? -8.817 2.169 -8.386 1.00 98.38 116 LYS A C 1
ATOM 913 O O . LYS A 1 116 ? -9.834 1.519 -8.632 1.00 98.38 116 LYS A O 1
ATOM 918 N N . ARG A 1 117 ? -7.599 1.640 -8.553 1.00 97.69 117 ARG A N 1
ATOM 919 C CA . ARG A 1 117 ? -7.413 0.232 -8.930 1.00 97.69 117 ARG A CA 1
ATOM 920 C C . ARG A 1 117 ? -7.788 -0.707 -7.784 1.00 97.69 117 ARG A C 1
ATOM 922 O O . ARG A 1 117 ? -8.435 -1.713 -8.046 1.00 97.69 117 ARG A O 1
ATOM 929 N N . ILE A 1 118 ? -7.382 -0.401 -6.553 1.00 98.44 118 ILE A N 1
ATOM 930 C CA . ILE A 1 118 ? -7.708 -1.213 -5.371 1.00 98.44 118 ILE A CA 1
ATOM 931 C C . ILE A 1 118 ? -9.217 -1.190 -5.102 1.00 98.44 118 ILE A C 1
ATOM 933 O O . ILE A 1 118 ? -9.802 -2.250 -4.938 1.00 98.44 118 ILE A O 1
ATOM 937 N N . GLU A 1 119 ? -9.862 -0.028 -5.161 1.00 98.56 119 GLU A N 1
ATOM 938 C CA . GLU A 1 119 ? -11.316 0.151 -5.057 1.00 98.56 119 GLU A CA 1
ATOM 939 C C . GLU A 1 119 ? -12.060 -0.732 -6.064 1.00 98.56 119 GLU A C 1
ATOM 941 O O . GLU A 1 119 ? -13.007 -1.422 -5.701 1.00 98.56 119 GLU A O 1
ATOM 946 N N . ASN A 1 120 ? -11.599 -0.785 -7.321 1.00 98.19 120 ASN A N 1
ATOM 947 C CA . ASN A 1 120 ? -12.195 -1.655 -8.338 1.00 98.19 120 ASN A CA 1
ATOM 948 C C . ASN A 1 120 ? -12.031 -3.156 -8.050 1.00 98.19 120 ASN A C 1
ATOM 950 O O . ASN A 1 120 ? -12.823 -3.957 -8.539 1.00 98.19 120 ASN A O 1
ATOM 954 N N . LEU A 1 121 ? -10.973 -3.548 -7.339 1.00 97.94 121 LEU A N 1
ATOM 955 C CA . LEU A 1 121 ? -10.756 -4.935 -6.932 1.00 97.94 121 LEU A CA 1
ATOM 956 C C . LEU A 1 121 ? -11.633 -5.265 -5.721 1.00 97.94 121 LEU A C 1
ATOM 958 O O . LEU A 1 121 ? -12.355 -6.258 -5.750 1.00 97.94 121 LEU A O 1
ATOM 962 N N . VAL A 1 122 ? -11.634 -4.401 -4.707 1.00 98.00 122 VAL A N 1
ATOM 963 C CA . VAL A 1 122 ? -12.471 -4.547 -3.509 1.00 98.00 122 VAL A CA 1
ATOM 964 C C . VAL A 1 122 ? -13.953 -4.617 -3.886 1.00 98.00 122 VAL A C 1
ATOM 966 O O . VAL A 1 122 ? -14.653 -5.489 -3.389 1.00 98.00 122 VAL A O 1
ATOM 969 N N . SER A 1 123 ? -14.421 -3.811 -4.848 1.00 97.94 123 SER A N 1
ATOM 970 C CA . SER A 1 123 ? -15.814 -3.866 -5.327 1.00 97.94 123 SER A CA 1
ATOM 971 C C . SER A 1 123 ? -16.195 -5.154 -6.072 1.00 97.94 123 SER A C 1
ATOM 973 O O . SER A 1 123 ? -17.361 -5.347 -6.405 1.00 97.94 123 SER A O 1
ATOM 975 N N . LYS A 1 124 ? -15.222 -6.028 -6.351 1.00 97.81 124 LYS A N 1
ATOM 976 C CA . LYS A 1 124 ? -15.395 -7.364 -6.944 1.00 97.81 124 LYS A CA 1
ATOM 977 C C . LYS A 1 124 ? -15.108 -8.472 -5.927 1.00 97.81 124 LYS A C 1
ATOM 979 O O . LYS A 1 124 ? -14.659 -9.551 -6.312 1.00 97.81 124 LYS A O 1
ATOM 984 N N . ASP A 1 125 ? -15.271 -8.172 -4.641 1.00 97.19 125 ASP A N 1
ATOM 985 C CA . ASP A 1 125 ? -14.994 -9.071 -3.520 1.00 97.19 125 ASP A CA 1
ATOM 986 C C . ASP A 1 125 ? -13.533 -9.549 -3.457 1.00 97.19 125 ASP A C 1
ATOM 988 O O . ASP A 1 125 ? -13.238 -10.616 -2.917 1.00 97.19 125 ASP A O 1
ATOM 992 N N . ILE A 1 126 ? -12.589 -8.779 -4.015 1.00 97.44 126 ILE A N 1
ATOM 993 C CA . ILE A 1 126 ? -11.141 -8.997 -3.870 1.00 97.44 126 ILE A CA 1
ATOM 994 C C . ILE A 1 126 ? -10.670 -8.131 -2.699 1.00 97.44 126 ILE A C 1
ATOM 996 O O . ILE A 1 126 ? -10.003 -7.113 -2.862 1.00 97.44 126 ILE A O 1
ATOM 1000 N N . ASP A 1 127 ? -11.082 -8.542 -1.508 1.00 97.12 127 ASP A N 1
ATOM 1001 C CA . ASP A 1 127 ? -11.041 -7.779 -0.259 1.00 97.12 127 ASP A CA 1
ATOM 1002 C C . ASP A 1 127 ? -10.167 -8.425 0.830 1.00 97.12 127 ASP A C 1
ATOM 1004 O O . ASP A 1 127 ? -10.029 -7.882 1.923 1.00 97.12 127 ASP A O 1
ATOM 1008 N N . THR A 1 128 ? -9.504 -9.548 0.525 1.00 98.12 128 THR A N 1
ATOM 1009 C CA . THR A 1 128 ? -8.501 -10.171 1.406 1.00 98.12 128 THR A CA 1
ATOM 1010 C C . THR A 1 128 ? -7.115 -10.205 0.754 1.00 98.12 128 THR A C 1
ATOM 1012 O O . THR A 1 128 ? -7.017 -10.262 -0.476 1.00 98.12 128 THR A O 1
ATOM 1015 N N . PRO A 1 129 ? -6.017 -10.216 1.533 1.00 98.06 129 PRO A N 1
ATOM 1016 C CA . PRO A 1 129 ? -4.655 -10.336 1.003 1.00 98.06 129 PRO A CA 1
ATOM 1017 C C . PRO A 1 129 ? -4.432 -11.547 0.083 1.00 98.06 129 PRO A C 1
ATOM 1019 O O . PRO A 1 129 ? -3.672 -11.453 -0.880 1.00 98.06 129 PRO A O 1
ATOM 1022 N N . GLU A 1 130 ? -5.102 -12.671 0.349 1.00 97.50 130 GLU A N 1
ATOM 1023 C CA . GLU A 1 130 ? -5.048 -13.881 -0.477 1.00 97.50 130 GLU A CA 1
ATOM 1024 C C . GLU A 1 130 ? -5.645 -13.634 -1.865 1.00 97.50 130 GLU A C 1
ATOM 1026 O O . GLU A 1 130 ? -5.041 -14.013 -2.868 1.00 97.50 130 GLU A O 1
ATOM 1031 N N . LYS A 1 131 ? -6.800 -12.960 -1.936 1.00 97.56 131 LYS A N 1
ATOM 1032 C CA . LYS A 1 131 ? -7.450 -12.600 -3.205 1.00 97.56 131 LYS A CA 1
AT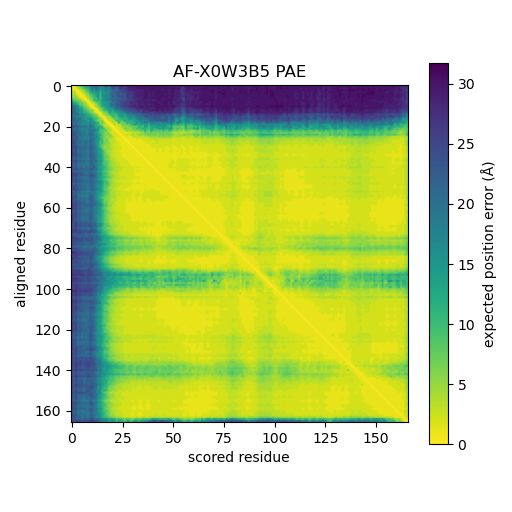OM 1033 C C . LYS A 1 131 ? -6.705 -11.463 -3.913 1.00 97.56 131 LYS A C 1
ATOM 1035 O O . LYS A 1 131 ? -6.557 -11.476 -5.135 1.00 97.56 131 LYS A O 1
ATOM 1040 N N . MET A 1 132 ? -6.163 -10.514 -3.148 1.00 97.94 132 MET A N 1
ATOM 1041 C CA . MET A 1 132 ? -5.415 -9.349 -3.637 1.00 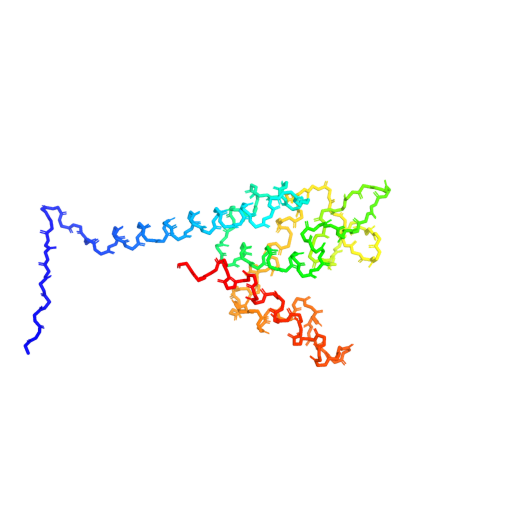97.94 132 MET A CA 1
ATOM 1042 C C . MET A 1 132 ? -4.083 -9.722 -4.311 1.00 97.94 132 MET A C 1
ATOM 1044 O O . MET A 1 132 ? -3.398 -8.863 -4.865 1.00 97.94 132 MET A O 1
ATOM 1048 N N . ILE A 1 133 ? -3.722 -11.009 -4.355 1.00 97.06 133 ILE A N 1
ATOM 1049 C CA . ILE A 1 133 ? -2.551 -11.508 -5.083 1.00 97.06 133 ILE A CA 1
ATOM 1050 C C . ILE A 1 133 ? -2.538 -11.122 -6.573 1.00 97.06 133 ILE A C 1
ATOM 1052 O O . ILE A 1 133 ? -1.467 -11.019 -7.177 1.00 97.06 133 ILE A O 1
ATOM 1056 N N . ILE A 1 134 ? -3.704 -10.822 -7.156 1.00 96.06 134 ILE A N 1
ATOM 1057 C CA . ILE A 1 134 ? -3.840 -10.226 -8.494 1.00 96.06 134 ILE A CA 1
ATOM 1058 C C . ILE A 1 134 ? -3.032 -8.928 -8.661 1.00 96.06 134 ILE A C 1
ATOM 1060 O O . ILE A 1 134 ? -2.592 -8.618 -9.769 1.00 96.06 134 ILE A O 1
ATOM 1064 N N . TRP A 1 135 ? -2.766 -8.185 -7.580 1.00 95.81 135 TRP A N 1
ATOM 1065 C CA . TRP A 1 135 ? -1.864 -7.031 -7.609 1.00 95.81 135 TRP A CA 1
ATOM 1066 C C . TRP A 1 135 ? -0.453 -7.425 -8.059 1.00 95.81 135 TRP A C 1
ATOM 1068 O O . TRP A 1 135 ? 0.128 -6.769 -8.924 1.00 95.81 135 TRP A O 1
ATOM 1078 N N . LYS A 1 136 ? 0.071 -8.526 -7.505 1.00 93.25 136 LYS A N 1
ATOM 1079 C CA . LYS A 1 136 ? 1.405 -9.059 -7.804 1.00 93.25 136 LYS A CA 1
ATOM 1080 C C . LYS A 1 136 ? 1.455 -9.783 -9.146 1.00 93.25 136 LYS A C 1
ATOM 1082 O O . LYS A 1 136 ? 2.401 -9.583 -9.899 1.00 93.25 136 LYS A O 1
ATOM 1087 N N . CYS A 1 137 ? 0.493 -10.666 -9.403 1.00 92.75 137 CYS A N 1
ATOM 1088 C CA . CYS A 1 137 ? 0.566 -11.611 -10.519 1.00 92.75 137 CYS A CA 1
ATOM 1089 C C . CYS A 1 137 ? -0.170 -11.152 -11.786 1.00 92.75 137 CYS A C 1
ATOM 1091 O O . CYS A 1 137 ? 0.010 -11.742 -12.848 1.00 92.75 137 CYS A O 1
ATOM 1093 N N . GLY A 1 138 ? -1.047 -10.151 -11.699 1.00 90.75 138 GLY A N 1
ATOM 1094 C CA . GLY A 1 138 ? -2.035 -9.931 -12.753 1.00 90.75 138 GLY A CA 1
ATOM 1095 C C . GLY A 1 138 ? -2.960 -11.145 -12.882 1.00 90.75 138 GLY A C 1
ATOM 1096 O O . GLY A 1 138 ? -3.399 -11.702 -11.879 1.00 90.75 138 GLY A O 1
ATOM 1097 N N . SER A 1 139 ? -3.246 -11.576 -14.111 1.00 88.44 139 SER A N 1
ATOM 1098 C CA . SER A 1 139 ? -4.183 -12.676 -14.384 1.00 88.44 139 SER A CA 1
ATOM 1099 C C . SER A 1 139 ? -3.641 -14.075 -14.065 1.00 88.44 139 SER A C 1
ATOM 1101 O O . SER A 1 139 ? -4.428 -15.014 -13.983 1.00 88.44 139 SER A O 1
ATOM 1103 N N . SER A 1 140 ? -2.323 -14.247 -13.897 1.00 91.56 140 SER A N 1
ATOM 1104 C CA . SER A 1 140 ? -1.715 -15.557 -13.629 1.00 91.56 140 SER A CA 1
ATOM 1105 C C . SER A 1 140 ? -0.403 -15.451 -12.857 1.00 91.56 140 SER A C 1
ATOM 1107 O O . SER A 1 140 ? 0.478 -14.668 -13.199 1.00 91.56 140 SER A O 1
ATOM 1109 N N . CYS A 1 141 ? -0.227 -16.308 -11.848 1.00 92.44 141 CYS A N 1
ATOM 1110 C CA . CYS A 1 141 ? 1.026 -16.427 -11.098 1.00 92.44 141 CYS A CA 1
ATOM 1111 C C . CYS A 1 141 ? 2.017 -17.446 -11.698 1.00 92.44 141 CYS A C 1
ATOM 1113 O O . CYS A 1 141 ? 2.996 -17.774 -11.034 1.00 92.44 141 CYS A O 1
ATOM 1115 N N . ALA A 1 142 ? 1.804 -17.962 -12.917 1.00 93.56 142 ALA A N 1
ATOM 1116 C CA . ALA A 1 142 ? 2.637 -19.030 -13.497 1.00 93.56 142 ALA A CA 1
ATOM 1117 C C . ALA A 1 142 ? 4.131 -18.665 -13.626 1.00 93.56 142 ALA A C 1
ATOM 1119 O O . ALA A 1 142 ? 4.992 -19.535 -13.542 1.00 93.56 142 ALA A O 1
ATOM 1120 N N . ALA A 1 143 ? 4.445 -17.374 -13.777 1.00 92.44 143 ALA A N 1
ATOM 1121 C CA . ALA A 1 143 ? 5.817 -16.864 -13.830 1.00 92.44 143 ALA A CA 1
ATOM 1122 C C . ALA A 1 143 ? 6.464 -16.661 -12.440 1.00 92.44 143 ALA A C 1
ATOM 1124 O O . ALA A 1 143 ? 7.583 -16.156 -12.339 1.00 92.44 143 ALA A O 1
ATOM 1125 N N . HIS A 1 144 ? 5.774 -17.014 -11.351 1.00 92.31 144 HIS A N 1
ATOM 1126 C CA . HIS A 1 144 ? 6.252 -16.843 -9.982 1.00 92.31 144 HIS A CA 1
ATOM 1127 C C . HIS A 1 144 ? 6.360 -18.177 -9.248 1.00 92.31 144 HIS A C 1
ATOM 1129 O O . HIS A 1 144 ? 5.525 -19.067 -9.388 1.00 92.31 144 HIS A O 1
ATOM 1135 N N . SER A 1 145 ? 7.367 -18.297 -8.381 1.00 95.88 145 SER A N 1
ATOM 1136 C CA . SER A 1 145 ? 7.449 -19.441 -7.477 1.00 95.88 145 SER A CA 1
ATOM 1137 C C . SER A 1 145 ? 6.341 -19.383 -6.423 1.00 95.88 145 SER A C 1
ATOM 1139 O O . SER A 1 145 ? 5.978 -18.306 -5.935 1.00 95.88 145 SER A O 1
ATOM 1141 N N . LYS A 1 146 ? 5.860 -20.560 -6.000 1.00 95.12 146 LYS A N 1
ATOM 1142 C CA . LYS A 1 146 ? 4.883 -20.697 -4.906 1.00 95.12 146 LYS A CA 1
ATOM 1143 C C . LYS A 1 146 ? 5.336 -19.948 -3.651 1.00 95.12 146 LYS A C 1
ATOM 1145 O O . LYS A 1 146 ? 4.560 -19.205 -3.063 1.00 95.12 146 LYS A O 1
ATOM 1150 N N . TRP A 1 147 ? 6.616 -20.072 -3.296 1.00 96.62 147 TRP A N 1
ATOM 1151 C CA . TRP A 1 147 ? 7.197 -19.363 -2.156 1.00 96.62 147 TRP A CA 1
ATOM 1152 C C . TRP A 1 147 ? 7.096 -17.836 -2.291 1.00 96.62 147 TRP A C 1
ATOM 1154 O O . TRP A 1 147 ? 6.701 -17.170 -1.338 1.00 96.62 147 TRP A O 1
ATOM 1164 N N . SER A 1 148 ? 7.390 -17.267 -3.470 1.00 96.31 148 SER A N 1
ATOM 1165 C CA . SER A 1 148 ? 7.307 -15.813 -3.692 1.00 96.31 148 SER A CA 1
ATOM 1166 C C . SER A 1 148 ? 5.880 -15.288 -3.521 1.00 96.31 148 SER A C 1
ATOM 1168 O O . SER A 1 148 ? 5.679 -14.218 -2.944 1.00 96.31 148 SER A O 1
ATOM 1170 N N . VAL A 1 149 ? 4.894 -16.049 -4.003 1.00 97.19 149 VAL A N 1
ATOM 1171 C CA . VAL A 1 149 ? 3.464 -15.744 -3.863 1.00 97.19 149 VAL A CA 1
ATOM 1172 C C . VAL A 1 149 ? 3.037 -15.812 -2.398 1.00 97.19 149 VAL A C 1
ATOM 1174 O O . VAL A 1 149 ? 2.548 -14.820 -1.862 1.00 97.19 149 VAL A O 1
ATOM 1177 N N . THR A 1 150 ? 3.292 -16.934 -1.721 1.00 97.69 150 THR A N 1
ATOM 1178 C CA . THR A 1 150 ? 2.927 -17.122 -0.309 1.00 97.69 150 THR A CA 1
ATOM 1179 C C . THR A 1 150 ? 3.579 -16.076 0.589 1.00 97.69 150 THR A C 1
ATOM 1181 O O . THR A 1 150 ? 2.917 -15.514 1.459 1.00 97.69 150 THR A O 1
ATOM 1184 N N . LYS A 1 151 ? 4.856 -15.754 0.352 1.00 97.50 151 LYS A N 1
ATOM 1185 C CA . LYS A 1 151 ? 5.547 -14.708 1.105 1.00 97.50 151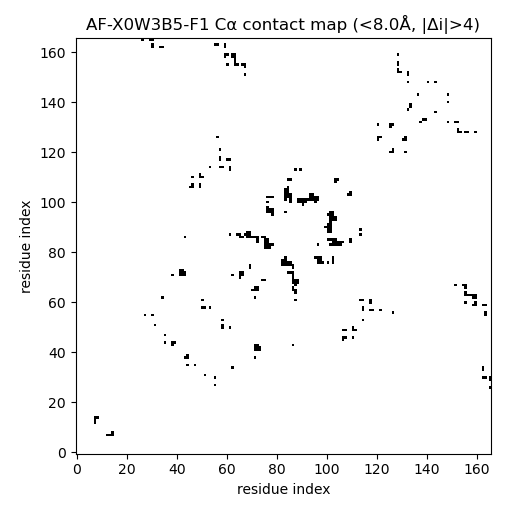 LYS A CA 1
ATOM 1186 C C . LYS A 1 151 ? 4.893 -13.343 0.895 1.00 97.50 151 LYS A C 1
ATOM 1188 O O . LYS A 1 151 ? 4.728 -12.606 1.858 1.00 97.50 151 LYS A O 1
ATOM 1193 N N . TRP A 1 152 ? 4.534 -12.993 -0.341 1.00 98.31 152 TRP A N 1
ATOM 1194 C CA . TRP A 1 152 ? 3.881 -11.713 -0.618 1.00 98.31 152 TRP A CA 1
ATOM 1195 C C . TRP A 1 152 ? 2.552 -11.590 0.130 1.00 98.31 152 TRP A C 1
ATOM 1197 O O . TRP A 1 152 ? 2.347 -10.593 0.814 1.00 98.31 152 TRP A O 1
ATOM 1207 N N . ILE A 1 153 ? 1.713 -12.631 0.076 1.00 98.50 153 ILE A N 1
ATOM 1208 C CA . ILE A 1 153 ? 0.437 -12.676 0.807 1.00 98.50 153 ILE A CA 1
ATOM 1209 C C . ILE A 1 153 ? 0.688 -12.512 2.304 1.00 98.50 153 ILE A C 1
ATOM 1211 O O . ILE A 1 153 ? 0.080 -11.655 2.931 1.00 98.50 153 ILE A O 1
ATOM 1215 N N . SER A 1 154 ? 1.619 -13.285 2.873 1.00 98.44 154 SER A N 1
ATOM 1216 C CA . SER A 1 154 ? 1.945 -13.224 4.302 1.00 98.44 154 SER A CA 1
ATOM 1217 C C . SER A 1 154 ? 2.440 -11.843 4.734 1.00 98.44 154 SER A C 1
ATOM 1219 O O . SER A 1 154 ? 2.030 -11.349 5.782 1.00 98.44 154 SER A O 1
ATOM 1221 N N . ASP A 1 155 ? 3.323 -11.229 3.945 1.00 98.25 155 ASP A N 1
ATOM 1222 C CA . ASP A 1 155 ? 3.871 -9.904 4.229 1.00 98.25 155 ASP A CA 1
ATOM 1223 C C . ASP A 1 155 ? 2.753 -8.845 4.210 1.00 98.25 155 ASP A C 1
ATOM 1225 O O . ASP A 1 155 ? 2.685 -8.025 5.119 1.00 98.25 155 ASP A O 1
ATOM 1229 N N . VAL A 1 156 ? 1.860 -8.868 3.211 1.00 98.56 156 VAL A N 1
ATOM 1230 C CA . VAL A 1 156 ? 0.729 -7.925 3.117 1.00 98.56 156 VAL A CA 1
ATOM 1231 C C . VAL A 1 156 ? -0.277 -8.169 4.244 1.00 98.56 156 VAL A C 1
ATOM 1233 O O . VAL A 1 156 ? -0.684 -7.224 4.916 1.00 98.56 156 VAL A O 1
ATOM 1236 N N . ASN A 1 157 ? -0.628 -9.429 4.506 1.00 98.44 157 ASN A N 1
ATOM 1237 C CA . ASN A 1 157 ? -1.599 -9.816 5.530 1.00 98.44 157 ASN A CA 1
ATOM 1238 C C . ASN A 1 157 ? -1.170 -9.391 6.940 1.00 98.44 157 ASN A C 1
ATOM 1240 O O . ASN A 1 157 ? -2.004 -8.981 7.743 1.00 98.44 157 ASN A O 1
ATOM 1244 N N . LEU A 1 158 ? 0.135 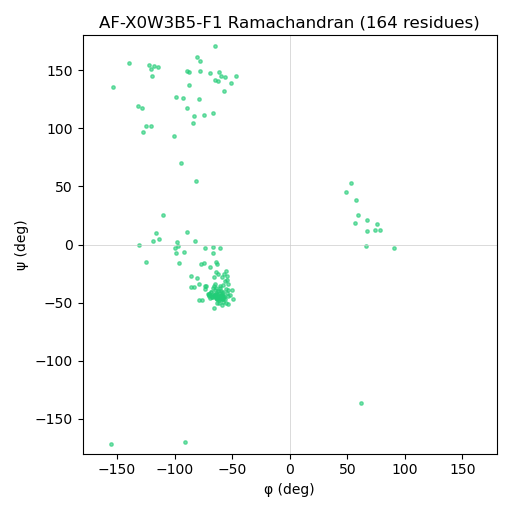-9.430 7.236 1.00 98.00 158 LEU A N 1
ATOM 1245 C CA . LEU A 1 158 ? 0.670 -8.986 8.524 1.00 98.00 158 LEU A CA 1
ATOM 1246 C C . LEU A 1 158 ? 0.298 -7.532 8.842 1.00 98.00 158 LEU A C 1
ATOM 1248 O O . LEU A 1 158 ? -0.058 -7.232 9.980 1.00 98.00 158 LEU A O 1
ATOM 1252 N N . TYR A 1 159 ? 0.408 -6.631 7.866 1.00 98.06 159 TYR A N 1
ATOM 1253 C CA . TYR A 1 159 ? 0.078 -5.216 8.060 1.00 98.06 159 TYR A CA 1
ATOM 1254 C C . TYR A 1 159 ? -1.417 -4.964 7.901 1.00 98.06 159 TYR A C 1
ATOM 1256 O O . TYR A 1 159 ? -1.985 -4.220 8.693 1.00 98.06 159 TYR A O 1
ATOM 1264 N N . PHE A 1 160 ? -2.069 -5.663 6.972 1.00 98.25 160 PHE A N 1
ATOM 1265 C CA . PHE A 1 160 ? -3.504 -5.534 6.748 1.00 98.25 160 PHE A CA 1
ATOM 1266 C C . PHE A 1 160 ? -4.299 -5.882 8.011 1.00 98.25 160 PHE A C 1
ATOM 1268 O O . PHE A 1 160 ? -5.149 -5.104 8.432 1.00 98.25 160 PHE A O 1
ATOM 1275 N N . LYS A 1 161 ? -3.958 -6.986 8.692 1.00 97.12 161 LYS A N 1
ATOM 1276 C CA . LYS A 1 161 ? -4.591 -7.373 9.964 1.00 97.12 161 LYS A CA 1
ATOM 1277 C C . LYS A 1 161 ? -4.394 -6.342 11.067 1.00 97.12 161 LYS A C 1
ATOM 1279 O O . LYS A 1 161 ? -5.332 -6.061 11.796 1.00 97.12 161 LYS A O 1
ATOM 1284 N N . LYS A 1 162 ? -3.209 -5.734 11.176 1.00 95.62 162 LYS A N 1
ATOM 1285 C CA . LYS A 1 162 ? -2.958 -4.672 12.171 1.00 95.62 162 LYS A CA 1
ATOM 1286 C C . LYS A 1 162 ? -3.834 -3.436 11.955 1.00 95.62 162 LYS A C 1
ATOM 1288 O O . LYS A 1 162 ? -4.065 -2.694 12.899 1.00 95.62 162 LYS A O 1
ATOM 1293 N N . LEU A 1 163 ? -4.285 -3.213 10.723 1.00 95.69 163 LEU A N 1
ATOM 1294 C CA . LEU A 1 163 ? -5.115 -2.073 10.340 1.00 95.69 163 LEU A CA 1
ATOM 1295 C C . LEU A 1 163 ? -6.611 -2.409 10.270 1.00 95.69 163 LEU A C 1
ATOM 1297 O O . LEU A 1 163 ? -7.406 -1.505 10.058 1.00 95.69 163 LEU A O 1
ATOM 1301 N N . THR A 1 164 ? -7.002 -3.677 10.408 1.00 91.75 164 THR A N 1
ATOM 1302 C CA . THR A 1 164 ? -8.405 -4.123 10.274 1.00 91.75 164 THR A CA 1
ATOM 1303 C C . THR A 1 164 ? -8.924 -4.894 11.484 1.00 91.75 164 THR A C 1
ATOM 1305 O O . THR A 1 164 ? -10.130 -5.047 11.623 1.00 91.75 164 THR A O 1
ATOM 1308 N N . ALA A 1 165 ? -8.050 -5.363 12.379 1.00 78.06 165 ALA A N 1
ATOM 1309 C CA . ALA A 1 165 ? -8.424 -5.992 13.647 1.00 78.06 165 ALA A CA 1
ATOM 1310 C C . ALA A 1 165 ? -8.748 -4.938 14.723 1.00 78.06 165 ALA A C 1
ATOM 1312 O O . ALA A 1 165 ? -8.107 -4.918 15.775 1.00 78.06 165 ALA A O 1
ATOM 1313 N N . ILE A 1 166 ? -9.680 -4.036 14.408 1.00 58.25 166 ILE A N 1
ATOM 1314 C CA . ILE A 1 166 ? -10.064 -2.872 15.217 1.00 58.25 166 ILE A CA 1
ATOM 1315 C C . ILE A 1 166 ? -11.532 -2.994 15.613 1.00 58.25 166 ILE A C 1
ATOM 1317 O O . ILE A 1 166 ? -12.351 -3.331 14.732 1.00 58.25 166 ILE A O 1
#